Protein AF-A0A9P6XG05-F1 (afdb_monomer_lite)

Structure (mmCIF, N/CA/C/O backbone):
data_AF-A0A9P6XG05-F1
#
_entry.id   AF-A0A9P6XG05-F1
#
loop_
_atom_site.group_PDB
_atom_site.id
_atom_site.type_symbol
_atom_site.label_atom_id
_atom_site.label_alt_id
_atom_site.label_comp_id
_atom_site.label_asym_id
_atom_site.label_entity_id
_atom_site.label_seq_id
_atom_site.pdbx_PDB_ins_code
_atom_site.Cartn_x
_atom_site.Cartn_y
_atom_site.Cartn_z
_atom_site.occupancy
_atom_site.B_iso_or_equiv
_atom_site.auth_seq_id
_atom_site.auth_comp_id
_atom_site.auth_asym_id
_atom_site.auth_atom_id
_atom_site.pdbx_PDB_model_num
ATOM 1 N N . MET A 1 1 ? -10.154 -7.483 -11.196 1.00 52.16 1 MET A N 1
ATOM 2 C CA . MET A 1 1 ? -10.287 -6.148 -10.558 1.00 52.16 1 MET A CA 1
ATOM 3 C C . MET A 1 1 ? -8.968 -5.548 -10.041 1.00 52.16 1 MET A C 1
ATOM 5 O O . MET A 1 1 ? -8.776 -4.356 -10.238 1.00 52.16 1 MET A O 1
ATOM 9 N N . LYS A 1 2 ? -8.040 -6.319 -9.432 1.00 57.09 2 LYS A N 1
ATOM 10 C CA . LYS A 1 2 ? -6.751 -5.793 -8.907 1.00 57.09 2 LYS A CA 1
ATOM 11 C C . LYS A 1 2 ? -5.910 -5.021 -9.941 1.00 57.09 2 LYS A C 1
ATOM 13 O O . LYS A 1 2 ? -5.408 -3.948 -9.626 1.00 57.09 2 LYS A O 1
ATOM 18 N N . HIS A 1 3 ? -5.824 -5.524 -11.173 1.00 64.06 3 HIS A N 1
ATOM 19 C CA . HIS A 1 3 ? -5.009 -4.922 -12.235 1.00 64.06 3 HIS A CA 1
ATOM 20 C C . HIS A 1 3 ? -5.473 -3.511 -12.642 1.00 64.06 3 HIS A C 1
ATOM 22 O O . HIS A 1 3 ? -4.642 -2.629 -12.811 1.00 64.06 3 HIS A O 1
ATOM 28 N N . GLY A 1 4 ? -6.785 -3.246 -12.700 1.00 72.75 4 GLY A N 1
ATOM 29 C CA . GLY A 1 4 ? -7.298 -1.915 -13.064 1.00 72.75 4 GLY A CA 1
ATOM 30 C C . GLY A 1 4 ? -6.933 -0.826 -12.047 1.00 72.75 4 GLY A C 1
ATOM 31 O O . GLY A 1 4 ? -6.598 0.293 -12.423 1.00 72.75 4 GLY A O 1
ATOM 32 N N . ILE A 1 5 ? -6.922 -1.166 -10.753 1.00 76.75 5 ILE A N 1
ATOM 33 C CA . ILE A 1 5 ? -6.500 -0.244 -9.684 1.00 76.75 5 ILE A CA 1
ATOM 34 C C . ILE A 1 5 ? -4.981 -0.032 -9.717 1.00 76.75 5 ILE A C 1
ATOM 36 O O . ILE A 1 5 ? -4.509 1.073 -9.474 1.00 76.75 5 ILE A O 1
ATOM 40 N N . ALA A 1 6 ? -4.218 -1.077 -10.034 1.00 79.19 6 ALA A N 1
ATOM 41 C CA . ALA A 1 6 ? -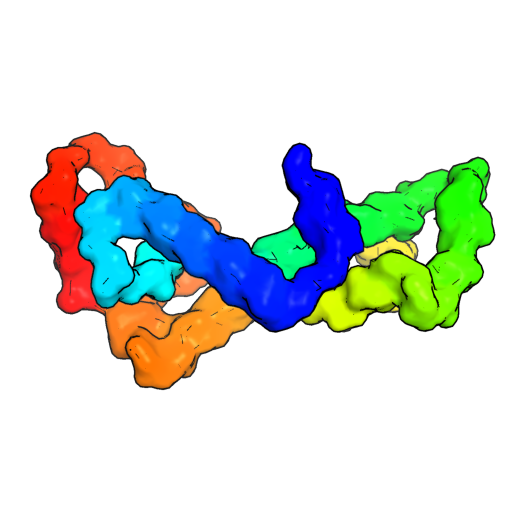2.762 -1.010 -10.095 1.00 79.19 6 ALA A CA 1
ATOM 42 C C . ALA A 1 6 ? -2.239 -0.185 -11.282 1.00 79.19 6 ALA A C 1
ATOM 44 O O . ALA A 1 6 ? -1.164 0.397 -11.197 1.00 79.19 6 ALA A O 1
ATOM 45 N N . ILE A 1 7 ? -2.991 -0.124 -12.380 1.00 81.31 7 ILE A N 1
ATOM 46 C CA . ILE A 1 7 ? -2.571 0.593 -13.587 1.00 81.31 7 ILE A CA 1
ATOM 47 C C . ILE A 1 7 ? -2.977 2.069 -13.500 1.00 81.31 7 ILE A C 1
ATOM 49 O O . ILE A 1 7 ? -2.237 2.941 -13.943 1.00 81.31 7 ILE A O 1
ATOM 53 N N . ASN A 1 8 ? -4.114 2.390 -12.881 1.00 83.38 8 ASN A N 1
ATOM 54 C CA . ASN A 1 8 ? -4.657 3.746 -12.885 1.00 83.38 8 ASN A CA 1
ATOM 55 C C . ASN A 1 8 ? -3.888 4.750 -12.013 1.00 83.38 8 ASN A C 1
ATOM 57 O O . ASN A 1 8 ? -3.445 4.465 -10.899 1.00 83.38 8 ASN A O 1
ATOM 61 N N . CYS A 1 9 ? -3.803 5.987 -12.512 1.00 80.19 9 CYS A N 1
ATOM 62 C CA . CYS A 1 9 ? -3.416 7.151 -11.723 1.00 80.19 9 CYS A CA 1
ATOM 63 C C . CYS A 1 9 ? -4.679 7.843 -11.209 1.00 80.19 9 CYS A C 1
ATOM 65 O O . CYS A 1 9 ? -5.367 8.520 -11.971 1.00 80.19 9 CYS A O 1
ATOM 67 N N . PHE A 1 10 ? -4.975 7.680 -9.924 1.00 83.69 10 PHE A N 1
ATOM 68 C CA . PHE A 1 10 ? -6.148 8.297 -9.314 1.00 83.69 10 PHE A CA 1
ATOM 69 C C . PHE A 1 10 ? -5.910 9.777 -9.024 1.00 83.69 10 PHE A C 1
ATOM 71 O O . PHE A 1 10 ? -4.875 10.156 -8.469 1.00 83.69 10 PHE A O 1
ATOM 78 N N . ASN A 1 11 ? -6.888 10.611 -9.367 1.00 86.38 11 ASN A N 1
ATOM 79 C CA . ASN A 1 11 ? -6.929 11.992 -8.900 1.00 86.38 11 ASN A CA 1
ATOM 80 C C . ASN A 1 11 ? -7.472 12.062 -7.456 1.00 86.38 11 ASN A C 1
ATOM 82 O O . ASN A 1 11 ? -7.918 11.067 -6.879 1.00 86.38 11 ASN A O 1
ATOM 86 N N . HIS A 1 12 ? -7.428 13.251 -6.854 1.00 86.56 12 HIS A N 1
ATOM 87 C CA . HIS A 1 12 ? -7.849 13.439 -5.464 1.00 86.56 12 HIS A CA 1
ATOM 88 C C . HIS A 1 12 ? -9.320 13.058 -5.222 1.00 86.56 12 HIS A C 1
ATOM 90 O O . HIS A 1 12 ? -9.636 12.446 -4.204 1.00 86.56 12 HIS A O 1
ATOM 96 N N . THR A 1 13 ? -10.223 13.383 -6.152 1.00 91.19 13 THR A N 1
ATOM 97 C CA . THR A 1 13 ? -11.656 13.093 -6.002 1.00 91.19 13 THR A CA 1
ATOM 98 C C . THR A 1 13 ? -11.933 11.594 -6.055 1.00 91.19 13 THR A C 1
ATOM 100 O O . THR A 1 13 ? -12.621 11.078 -5.181 1.00 91.19 13 THR A O 1
ATOM 103 N N . GLN A 1 14 ? -11.320 10.870 -6.993 1.00 90.25 14 GLN A N 1
ATOM 104 C CA . GLN A 1 14 ? -11.428 9.413 -7.086 1.00 90.25 14 GLN A CA 1
ATOM 105 C C . GLN A 1 14 ? -10.848 8.712 -5.854 1.00 90.25 14 GLN A C 1
ATOM 107 O O . GLN A 1 14 ? -11.438 7.750 -5.362 1.00 90.25 14 GLN A O 1
ATOM 112 N N . LEU A 1 15 ? -9.712 9.196 -5.334 1.00 89.44 15 LEU A N 1
ATOM 113 C CA . LEU A 1 15 ? -9.141 8.681 -4.086 1.00 89.44 15 LEU A CA 1
ATOM 114 C C . LEU A 1 15 ? -10.110 8.859 -2.919 1.00 89.44 15 LEU A C 1
ATOM 116 O O . LEU A 1 15 ? -10.323 7.910 -2.167 1.00 89.44 15 LEU A O 1
ATOM 120 N N . LYS A 1 16 ? -10.731 10.037 -2.808 1.00 90.62 16 LYS A N 1
ATOM 121 C CA . LYS A 1 16 ? -11.718 10.327 -1.768 1.00 90.62 16 LYS A CA 1
ATOM 122 C C . LYS A 1 16 ? -12.934 9.404 -1.871 1.00 90.62 16 LYS A C 1
ATOM 124 O O . LYS A 1 16 ? -13.323 8.809 -0.875 1.00 90.62 16 LYS A O 1
ATOM 129 N N . THR A 1 17 ? -13.484 9.207 -3.069 1.00 92.25 17 THR A N 1
ATOM 130 C CA . THR A 1 17 ? -14.611 8.282 -3.284 1.00 92.25 17 THR A CA 1
ATOM 131 C C . THR A 1 17 ? -14.253 6.846 -2.903 1.00 92.25 17 THR A C 1
ATOM 133 O O . THR A 1 17 ? -15.050 6.147 -2.278 1.00 92.25 17 THR A O 1
ATOM 136 N N . LEU A 1 18 ? -13.044 6.394 -3.243 1.00 89.88 18 LEU A N 1
ATOM 137 C CA . LEU A 1 18 ? -12.585 5.053 -2.894 1.00 89.88 18 LEU A CA 1
ATOM 138 C C . LEU A 1 18 ? -12.366 4.899 -1.379 1.00 89.88 18 LEU A C 1
ATOM 140 O O . LEU A 1 18 ? -12.670 3.849 -0.813 1.00 89.88 18 LEU A O 1
ATOM 144 N N . GLU A 1 19 ? -11.885 5.947 -0.713 1.00 90.19 19 GLU A N 1
ATOM 145 C CA . GLU A 1 19 ? -11.745 5.999 0.743 1.00 90.19 19 GLU A CA 1
ATOM 146 C C . GLU A 1 19 ? -13.099 5.994 1.457 1.00 90.19 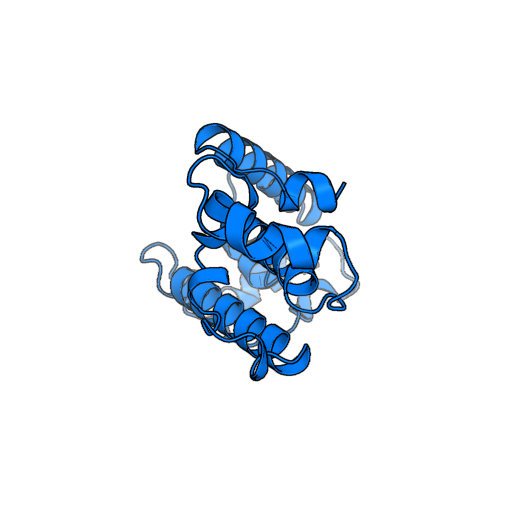19 GLU A C 1
ATOM 148 O O . GLU A 1 19 ? -13.291 5.226 2.398 1.00 90.19 19 GLU A O 1
ATOM 153 N N . GLU A 1 20 ? -14.081 6.743 0.962 1.00 90.62 20 GLU A N 1
ATOM 154 C CA . GLU A 1 20 ? -15.459 6.711 1.461 1.00 90.62 20 GLU A CA 1
ATOM 155 C C . GLU A 1 20 ? -16.107 5.332 1.282 1.00 90.62 20 GLU A C 1
ATOM 157 O O . GLU A 1 20 ? -16.763 4.830 2.198 1.00 90.62 20 GLU A O 1
ATOM 162 N N . ALA A 1 21 ? -15.899 4.685 0.131 1.00 90.25 21 ALA A N 1
ATOM 163 C CA . ALA A 1 21 ? -16.383 3.329 -0.114 1.00 90.25 21 ALA A CA 1
ATOM 164 C C . ALA A 1 21 ? -15.746 2.318 0.853 1.00 90.25 21 ALA A C 1
ATOM 166 O O . ALA A 1 21 ? -16.451 1.504 1.452 1.00 90.25 21 ALA A O 1
ATOM 167 N N . GLN A 1 22 ? -14.429 2.404 1.066 1.00 88.38 22 GLN A N 1
ATOM 168 C CA . GLN A 1 22 ? -13.729 1.579 2.049 1.00 88.38 22 GLN A CA 1
ATOM 169 C C . GLN A 1 22 ? -14.269 1.813 3.465 1.00 88.38 22 GLN A C 1
ATOM 171 O O . GLN A 1 22 ? -14.519 0.847 4.185 1.00 88.38 22 GLN A O 1
ATOM 176 N N . ASN A 1 23 ? -14.490 3.069 3.853 1.00 89.62 23 ASN A N 1
ATOM 177 C CA . ASN A 1 23 ? -15.010 3.416 5.173 1.00 89.62 23 ASN A CA 1
ATOM 178 C C . ASN A 1 23 ? -16.405 2.824 5.411 1.00 89.62 23 ASN A C 1
ATOM 180 O O . ASN A 1 23 ? -16.632 2.219 6.455 1.00 89.62 23 ASN A O 1
ATOM 184 N N . LYS A 1 24 ? -17.299 2.891 4.415 1.00 89.31 24 LYS A N 1
ATOM 185 C CA . LYS A 1 24 ? -18.627 2.253 4.477 1.00 89.31 24 LYS A CA 1
ATOM 186 C C . LYS A 1 24 ? -18.538 0.737 4.677 1.00 89.31 24 LYS A C 1
ATOM 188 O O . LYS A 1 24 ? -19.302 0.178 5.462 1.00 89.31 24 LYS A O 1
ATOM 193 N N . CYS A 1 25 ? -17.614 0.065 3.987 1.00 86.56 25 CYS A N 1
ATOM 194 C CA . CYS A 1 25 ? -17.396 -1.373 4.164 1.00 86.56 25 CYS A CA 1
ATOM 195 C C . CYS A 1 25 ? -16.879 -1.701 5.569 1.00 86.56 25 CYS A C 1
ATOM 197 O O . CYS A 1 25 ? -17.360 -2.642 6.190 1.00 86.56 25 CYS A O 1
ATOM 199 N N . ILE A 1 26 ? -15.936 -0.911 6.084 1.00 85.44 26 ILE A N 1
ATOM 200 C CA . ILE A 1 26 ? -15.383 -1.093 7.431 1.00 85.44 26 ILE A CA 1
ATOM 201 C C . ILE A 1 26 ? -16.472 -0.910 8.488 1.00 85.44 26 ILE A C 1
ATOM 203 O O . ILE A 1 26 ? -16.613 -1.765 9.354 1.00 85.44 26 ILE A O 1
ATOM 207 N N . HIS A 1 27 ? -17.298 0.135 8.385 1.00 85.88 27 HIS A N 1
ATOM 208 C CA . HIS A 1 27 ? -18.427 0.323 9.299 1.00 85.88 27 HIS A CA 1
ATO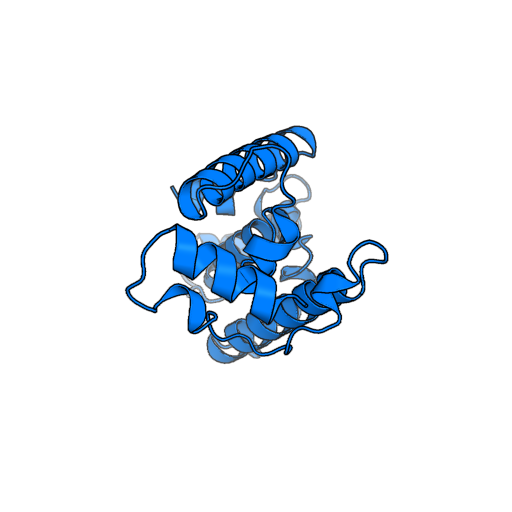M 209 C C . HIS A 1 27 ? -19.373 -0.876 9.306 1.00 85.88 27 HIS A C 1
ATOM 211 O O . HIS A 1 27 ? -19.759 -1.322 10.379 1.00 85.88 27 HIS A O 1
ATOM 217 N N . LYS A 1 28 ? -19.687 -1.448 8.136 1.00 84.94 28 LYS A N 1
ATOM 218 C CA . LYS A 1 28 ? -20.507 -2.667 8.047 1.00 84.94 28 LYS A CA 1
ATOM 219 C C . LYS A 1 28 ? -19.856 -3.875 8.720 1.00 84.94 28 LYS A C 1
ATOM 221 O O . LYS A 1 28 ? -20.548 -4.587 9.434 1.00 84.94 28 LYS A O 1
ATOM 226 N N . ILE A 1 29 ? -18.556 -4.096 8.510 1.00 81.62 29 ILE A N 1
ATOM 227 C CA . ILE A 1 29 ? -17.824 -5.225 9.113 1.00 81.62 29 ILE A CA 1
ATOM 228 C C . ILE A 1 29 ? -17.835 -5.128 10.642 1.00 81.62 29 ILE A C 1
ATOM 230 O O . ILE A 1 29 ? -18.032 -6.128 11.320 1.00 81.62 29 ILE A O 1
ATOM 234 N N . TYR A 1 30 ? -17.653 -3.921 11.175 1.00 77.38 30 TYR A N 1
ATOM 235 C CA . TYR A 1 30 ? -17.584 -3.672 12.615 1.00 77.38 30 TYR A CA 1
ATOM 236 C C . TYR A 1 30 ? -18.940 -3.333 13.258 1.00 77.38 30 TYR A C 1
ATOM 238 O O . TYR A 1 30 ? -18.964 -2.973 14.432 1.00 77.38 30 TYR A O 1
ATOM 246 N N . GLY A 1 31 ? -20.052 -3.378 12.512 1.00 79.44 31 GLY A N 1
ATOM 247 C CA . GLY A 1 31 ? -21.380 -2.992 13.019 1.00 79.44 31 GLY A CA 1
ATOM 248 C C . GLY A 1 31 ? -21.463 -1.543 13.523 1.00 79.44 31 GLY A C 1
ATOM 249 O O . GLY A 1 31 ? -22.305 -1.203 14.352 1.00 79.44 31 GLY A O 1
ATOM 250 N N . ALA A 1 32 ? -20.566 -0.676 13.060 1.00 79.38 32 ALA A N 1
ATOM 251 C CA . ALA A 1 32 ? -20.365 0.642 13.634 1.00 79.38 32 ALA A CA 1
ATOM 252 C C . ALA A 1 32 ? -21.202 1.724 12.937 1.00 79.38 32 ALA A C 1
ATOM 254 O O . ALA A 1 32 ? -21.482 1.666 11.740 1.00 79.38 32 ALA A O 1
ATOM 255 N N . SER A 1 33 ? -21.566 2.765 13.689 1.00 81.88 33 SER A N 1
ATOM 256 C CA . SER A 1 33 ? -22.274 3.926 13.140 1.00 81.88 33 SER A CA 1
ATOM 257 C C . SER A 1 33 ? -21.407 4.679 12.127 1.00 81.88 33 SER A C 1
ATOM 259 O O . SER A 1 33 ? -20.200 4.822 12.325 1.00 81.88 33 SER A O 1
ATOM 261 N N . GLY A 1 34 ? -22.028 5.267 11.098 1.00 76.38 34 GLY A N 1
ATOM 262 C CA . GLY A 1 34 ? -21.342 6.067 10.074 1.00 76.38 34 GLY A CA 1
ATOM 263 C C . GLY A 1 34 ? -20.562 7.279 10.609 1.00 76.38 34 GLY A C 1
ATOM 264 O O . GLY A 1 34 ? -19.720 7.826 9.904 1.00 76.38 34 GLY A O 1
ATOM 265 N N . LYS A 1 35 ? -20.814 7.687 11.862 1.00 76.75 35 LYS A N 1
ATOM 266 C CA . LYS A 1 35 ? -20.096 8.769 12.562 1.00 76.75 35 LYS A CA 1
ATOM 267 C C . LYS A 1 35 ? -18.815 8.300 13.266 1.00 76.75 35 LYS A C 1
ATOM 269 O O . LYS A 1 35 ? -18.042 9.128 13.737 1.00 76.75 35 LYS A O 1
ATOM 274 N N . THR A 1 36 ? -18.599 6.989 13.385 1.00 76.88 36 THR A N 1
ATOM 275 C CA . THR A 1 36 ? -17.423 6.433 14.069 1.00 76.88 36 THR A CA 1
ATOM 276 C C . THR A 1 36 ? -16.169 6.568 13.209 1.00 76.88 36 THR A C 1
ATOM 278 O O . THR A 1 36 ? -16.204 6.396 11.990 1.00 76.88 36 THR A O 1
ATOM 281 N N . SER A 1 37 ? -15.037 6.871 13.843 1.00 80.94 37 SER A N 1
ATOM 282 C CA . SER A 1 37 ? -13.756 6.972 13.142 1.00 80.94 37 SER A CA 1
ATOM 283 C C . SER A 1 37 ? -13.307 5.601 12.635 1.00 80.94 37 SER A C 1
ATOM 285 O O . SER A 1 37 ? -13.088 4.680 13.421 1.00 80.94 37 SER A O 1
ATOM 287 N N . THR A 1 38 ? -13.092 5.476 11.325 1.00 83.19 38 THR A N 1
ATOM 288 C CA . THR A 1 38 ? -12.533 4.256 10.722 1.00 83.19 38 THR A CA 1
ATOM 289 C C . THR A 1 38 ? -11.027 4.135 10.924 1.00 83.19 38 THR A C 1
ATOM 291 O O . THR A 1 38 ? -10.490 3.049 10.732 1.00 83.19 38 THR A O 1
ATOM 294 N N . LYS A 1 39 ? -10.331 5.200 11.356 1.00 80.62 39 LYS A N 1
ATOM 295 C CA . LYS A 1 39 ? -8.877 5.169 11.606 1.00 80.62 39 LYS A CA 1
ATOM 296 C C . LYS A 1 39 ? -8.501 4.096 12.632 1.00 80.62 39 LYS A C 1
ATOM 298 O O . LYS A 1 39 ? -7.548 3.356 12.420 1.00 80.62 39 LYS A O 1
ATOM 303 N N . VAL A 1 40 ? -9.285 3.977 13.704 1.00 76.50 40 VAL A N 1
ATOM 304 C CA . VAL A 1 40 ? -9.071 2.973 14.758 1.00 76.50 40 VAL A CA 1
ATOM 305 C C . VAL A 1 40 ? -9.311 1.556 14.240 1.00 76.50 40 VAL A C 1
ATOM 307 O O . VAL A 1 40 ? -8.494 0.671 14.458 1.00 76.50 40 VAL A O 1
ATOM 310 N N . MET A 1 41 ? -10.383 1.350 13.475 1.00 81.69 41 MET A N 1
ATOM 311 C CA . MET A 1 41 ? -10.708 0.050 12.873 1.00 81.69 41 MET A CA 1
ATOM 312 C C . MET A 1 41 ? -9.661 -0.382 11.842 1.00 81.69 41 MET A C 1
ATOM 314 O O . MET A 1 41 ? -9.256 -1.541 11.806 1.00 81.69 41 MET A O 1
ATOM 318 N N . LEU A 1 42 ? -9.177 0.560 11.028 1.00 80.69 42 LEU A N 1
ATOM 319 C CA . LEU A 1 42 ? -8.061 0.332 10.113 1.00 80.69 42 LEU A CA 1
ATOM 320 C C . LEU A 1 42 ? -6.804 -0.080 10.865 1.00 80.69 42 LEU A C 1
ATOM 322 O O . LEU A 1 42 ? -6.108 -0.987 10.418 1.00 80.69 42 LEU A O 1
ATOM 326 N N . HIS A 1 43 ? -6.534 0.560 11.999 1.00 77.69 43 HIS A N 1
ATOM 327 C CA . HIS A 1 43 ? -5.380 0.246 12.822 1.00 77.69 43 HIS A CA 1
ATOM 328 C C . HIS A 1 43 ? -5.480 -1.145 13.463 1.00 77.69 43 HIS A C 1
ATOM 330 O O . HIS A 1 43 ? -4.548 -1.934 13.333 1.00 77.69 43 HIS A O 1
ATOM 336 N N . LEU A 1 44 ? -6.632 -1.493 14.043 1.00 76.06 44 LEU A N 1
ATOM 337 C CA . LEU A 1 44 ? -6.931 -2.829 14.579 1.00 76.06 44 LEU A CA 1
ATOM 338 C C . LEU A 1 44 ? -6.755 -3.929 13.527 1.00 76.06 44 LEU A C 1
ATOM 340 O O . LEU A 1 44 ? -6.118 -4.954 13.765 1.00 76.06 44 LEU A O 1
ATOM 344 N N . ALA A 1 45 ? -7.277 -3.684 12.326 1.00 76.25 45 ALA A N 1
ATOM 345 C CA . ALA A 1 45 ? -7.147 -4.600 11.202 1.00 76.25 45 ALA A CA 1
ATOM 346 C C . ALA A 1 45 ? -5.771 -4.525 10.506 1.00 76.25 45 ALA A C 1
ATOM 348 O O . ALA A 1 45 ? -5.508 -5.276 9.566 1.00 76.25 45 ALA A O 1
ATOM 349 N N . LYS A 1 46 ? -4.899 -3.599 10.933 1.00 76.31 46 LYS A N 1
ATOM 350 C CA . LYS A 1 46 ? -3.572 -3.297 10.359 1.00 76.31 46 LYS A CA 1
ATOM 351 C C . LYS A 1 46 ? -3.627 -3.081 8.851 1.00 76.31 46 LYS A C 1
ATOM 353 O O . LYS A 1 46 ? -2.746 -3.473 8.086 1.00 76.31 46 LYS A O 1
ATOM 358 N N . LEU A 1 47 ? -4.707 -2.434 8.430 1.00 78.81 47 LEU A N 1
ATOM 359 C CA . LEU A 1 47 ? -5.021 -2.155 7.049 1.00 78.81 47 LEU A CA 1
ATOM 360 C C . LEU A 1 47 ? -4.375 -0.831 6.625 1.00 78.81 47 LEU A C 1
ATOM 362 O O . LEU A 1 47 ? -4.668 0.212 7.211 1.00 78.81 47 LEU A O 1
ATOM 366 N N . PRO A 1 48 ? -3.560 -0.819 5.555 1.00 80.00 48 PRO A N 1
ATOM 367 C CA . PRO A 1 48 ? -3.086 0.434 4.986 1.00 80.00 48 PRO A CA 1
ATOM 368 C C . PRO A 1 48 ? -4.259 1.265 4.448 1.00 80.00 48 PRO A C 1
ATOM 370 O O . PRO A 1 48 ? -5.283 0.721 4.015 1.00 80.00 48 PRO A O 1
ATOM 373 N N . THR A 1 49 ? -4.082 2.589 4.425 1.00 84.75 49 THR A N 1
ATOM 374 C CA . THR A 1 49 ? -5.019 3.526 3.782 1.00 84.75 49 THR A CA 1
ATOM 375 C C . THR A 1 49 ? -5.188 3.196 2.302 1.00 84.75 49 THR A C 1
ATOM 377 O O . THR A 1 49 ? -4.320 2.562 1.698 1.00 84.75 49 THR A O 1
ATOM 380 N N . VAL A 1 50 ? -6.268 3.679 1.680 1.00 88.00 50 VAL A N 1
ATOM 381 C CA . VAL A 1 50 ? -6.487 3.533 0.228 1.00 88.00 50 VAL A CA 1
ATOM 382 C C . VAL A 1 50 ? -5.262 3.987 -0.566 1.00 88.00 50 VAL A C 1
ATOM 384 O O . VAL A 1 50 ? -4.787 3.269 -1.442 1.00 88.00 50 VAL A O 1
ATOM 387 N N . LYS A 1 51 ? -4.678 5.131 -0.193 1.00 86.62 51 LYS A N 1
ATOM 388 C CA . LYS A 1 51 ? -3.452 5.652 -0.808 1.00 86.62 51 LYS A CA 1
ATOM 389 C C . LYS A 1 51 ? -2.261 4.698 -0.655 1.00 86.62 51 LYS A C 1
ATOM 391 O O . LYS A 1 51 ? -1.527 4.483 -1.617 1.00 86.62 51 LYS A O 1
ATOM 396 N N . GLY A 1 52 ? -2.079 4.110 0.530 1.00 86.69 52 GLY A N 1
ATOM 397 C CA . GLY A 1 52 ? -1.035 3.113 0.777 1.00 86.69 52 GLY A CA 1
ATOM 398 C C . GLY A 1 52 ? -1.238 1.838 -0.047 1.00 86.69 52 GLY A C 1
ATOM 399 O O . GLY A 1 52 ? -0.295 1.356 -0.666 1.00 86.69 52 GLY A O 1
ATOM 400 N N . ARG A 1 53 ? -2.478 1.338 -0.124 1.00 87.50 53 ARG A N 1
ATOM 401 C CA . ARG A 1 53 ? -2.850 0.165 -0.935 1.00 87.50 53 ARG A CA 1
ATOM 402 C C . ARG A 1 53 ? -2.588 0.388 -2.416 1.00 87.50 53 ARG A C 1
ATOM 404 O O . ARG A 1 53 ? -2.037 -0.488 -3.068 1.00 87.50 53 ARG A O 1
ATOM 411 N N . ILE A 1 54 ? -2.957 1.555 -2.936 1.00 89.00 54 ILE A N 1
ATOM 412 C CA . ILE A 1 54 ? -2.712 1.916 -4.334 1.00 89.00 54 ILE A CA 1
ATOM 413 C C . ILE A 1 54 ? -1.211 1.942 -4.617 1.00 89.00 54 ILE A C 1
ATOM 415 O O . ILE A 1 54 ? -0.783 1.319 -5.579 1.00 89.00 54 ILE A O 1
ATOM 419 N N . ALA A 1 55 ? -0.405 2.568 -3.753 1.00 89.31 55 ALA A N 1
ATOM 420 C CA . ALA A 1 55 ? 1.048 2.587 -3.926 1.00 89.31 55 ALA A CA 1
ATOM 421 C C . ALA A 1 55 ? 1.656 1.172 -3.937 1.00 89.31 55 ALA A C 1
ATOM 423 O O . ALA A 1 55 ? 2.548 0.897 -4.736 1.00 89.31 55 ALA A O 1
ATOM 424 N N . ILE A 1 56 ? 1.150 0.272 -3.088 1.00 88.75 56 ILE A N 1
ATOM 425 C CA . ILE A 1 56 ? 1.553 -1.141 -3.062 1.00 88.75 56 ILE A CA 1
ATOM 426 C C . ILE A 1 56 ? 1.173 -1.845 -4.361 1.00 88.75 56 ILE A C 1
ATOM 428 O O . ILE A 1 56 ? 2.031 -2.448 -4.993 1.00 88.75 56 ILE A O 1
ATOM 432 N N . LEU A 1 57 ? -0.084 -1.731 -4.791 1.00 89.19 57 LEU A N 1
ATOM 433 C CA . LEU A 1 57 ? -0.567 -2.362 -6.020 1.00 89.19 57 LEU A CA 1
ATOM 434 C C . LEU A 1 57 ? 0.187 -1.859 -7.255 1.00 89.19 57 LEU A C 1
ATOM 436 O O . LEU A 1 57 ? 0.570 -2.655 -8.104 1.00 89.19 57 LEU A O 1
ATOM 440 N N . GLN A 1 58 ? 0.437 -0.553 -7.336 1.00 89.12 58 GLN A N 1
ATOM 441 C CA . GLN A 1 58 ? 1.204 0.059 -8.418 1.00 89.12 58 GLN A CA 1
ATOM 442 C C . GLN A 1 58 ? 2.650 -0.451 -8.421 1.00 89.12 58 GLN A C 1
ATOM 444 O O . GLN A 1 58 ? 3.155 -0.840 -9.468 1.00 89.12 58 GLN A O 1
ATOM 449 N N . ALA A 1 59 ? 3.305 -0.535 -7.259 1.00 88.62 59 ALA A N 1
ATOM 450 C CA . ALA A 1 59 ? 4.655 -1.090 -7.170 1.00 88.62 59 ALA A CA 1
ATOM 451 C C . ALA A 1 59 ? 4.702 -2.586 -7.518 1.00 88.62 59 ALA A C 1
ATOM 453 O O . ALA A 1 59 ? 5.605 -3.015 -8.226 1.00 88.62 59 ALA A O 1
ATOM 454 N N . GLN A 1 60 ? 3.716 -3.371 -7.074 1.00 87.38 60 GLN A N 1
ATOM 455 C CA . GLN A 1 60 ? 3.579 -4.789 -7.427 1.00 87.38 60 GLN A CA 1
ATOM 456 C C . GLN A 1 60 ? 3.324 -4.991 -8.924 1.00 87.38 60 GLN A C 1
ATOM 458 O O . GLN A 1 60 ? 3.732 -6.006 -9.472 1.00 87.38 60 GLN A O 1
ATOM 463 N N . PHE A 1 61 ? 2.663 -4.042 -9.589 1.00 86.69 61 PHE A N 1
ATOM 464 C CA . PHE A 1 61 ? 2.473 -4.067 -11.038 1.00 86.69 61 PHE A CA 1
ATOM 465 C C . PHE A 1 61 ? 3.751 -3.699 -11.801 1.00 86.69 61 PHE A C 1
ATOM 467 O O . PHE A 1 61 ? 4.068 -4.323 -12.810 1.00 86.69 61 PHE A O 1
ATOM 474 N N . LEU A 1 62 ? 4.502 -2.709 -11.316 1.00 86.94 62 LEU A N 1
ATOM 475 C CA . LEU A 1 62 ? 5.744 -2.271 -11.952 1.00 86.94 62 LEU A CA 1
ATOM 476 C C . LEU A 1 62 ? 6.900 -3.253 -11.730 1.00 86.94 62 LEU A C 1
ATOM 478 O O . LEU A 1 62 ? 7.735 -3.408 -12.616 1.00 86.94 62 LEU A O 1
ATOM 482 N N . PHE A 1 63 ? 6.966 -3.923 -10.580 1.00 85.75 63 PHE A N 1
ATOM 483 C CA . PHE A 1 63 ? 8.093 -4.788 -10.221 1.00 85.75 63 PHE A CA 1
ATOM 484 C C . PHE A 1 63 ? 8.366 -5.903 -11.252 1.00 85.75 63 PHE A C 1
ATOM 486 O O . PHE A 1 63 ? 9.499 -5.979 -11.725 1.00 85.75 63 PHE A O 1
ATOM 493 N N . PRO A 1 64 ? 7.365 -6.682 -11.713 1.00 82.44 64 PRO A N 1
ATOM 494 C CA . PRO A 1 64 ? 7.571 -7.687 -12.752 1.00 82.44 64 PRO A CA 1
ATOM 495 C C . PRO A 1 64 ? 8.099 -7.116 -14.064 1.00 82.44 64 PRO A C 1
ATOM 497 O O . PRO A 1 64 ? 8.827 -7.810 -14.756 1.00 82.44 64 PRO A O 1
ATOM 500 N N . SER A 1 65 ? 7.768 -5.862 -14.405 1.00 79.00 65 SER A N 1
ATOM 501 C CA . SER A 1 65 ? 8.229 -5.234 -15.652 1.00 79.00 65 SER A CA 1
ATOM 502 C C . SER A 1 65 ? 9.745 -5.023 -15.703 1.00 79.00 65 SER A C 1
ATOM 504 O O . SER A 1 65 ? 10.299 -4.847 -16.781 1.00 79.00 65 SER A O 1
ATOM 506 N N . LEU A 1 66 ? 10.414 -5.066 -14.549 1.00 77.31 66 LEU A N 1
ATOM 507 C CA . LEU A 1 66 ? 11.864 -4.957 -14.440 1.00 77.31 66 LEU A CA 1
ATOM 508 C C . LEU A 1 66 ? 12.565 -6.315 -14.567 1.00 77.31 66 LEU A C 1
ATOM 510 O O . LEU A 1 66 ? 13.697 -6.373 -15.022 1.00 77.31 66 LEU A O 1
ATOM 514 N N . SER A 1 67 ? 11.905 -7.406 -14.183 1.00 77.12 67 SER A N 1
ATOM 515 C CA . SER A 1 67 ? 12.483 -8.755 -14.155 1.00 77.12 67 SER A CA 1
ATOM 516 C C . SER A 1 67 ? 12.093 -9.591 -15.379 1.00 77.12 67 SER A C 1
ATOM 518 O O . SER A 1 67 ? 11.951 -10.810 -15.273 1.00 77.12 67 SER A O 1
ATOM 520 N N . LEU A 1 68 ? 11.813 -8.942 -16.509 1.00 81.12 68 LEU A N 1
ATOM 521 C CA . LEU A 1 68 ? 11.435 -9.628 -17.741 1.00 81.12 68 LEU A CA 1
ATOM 522 C C . LEU A 1 68 ? 12.679 -10.134 -18.484 1.00 81.12 68 LEU A C 1
ATOM 524 O O . LEU A 1 68 ? 13.709 -9.461 -18.445 1.00 81.12 68 LEU A O 1
ATOM 528 N N . PRO A 1 69 ? 12.581 -11.271 -19.195 1.00 82.69 69 PRO A N 1
ATOM 529 C CA . PRO A 1 69 ? 13.626 -11.709 -20.115 1.00 82.69 69 PRO A CA 1
ATOM 530 C C . PRO A 1 69 ? 13.920 -10.651 -21.184 1.00 82.69 69 PRO A C 1
ATOM 532 O O . PRO A 1 69 ? 13.002 -9.950 -21.633 1.00 82.69 69 PRO A O 1
ATOM 535 N N . GLU A 1 70 ? 15.180 -10.588 -21.617 1.00 82.44 70 GLU A N 1
ATOM 536 C CA . GLU A 1 70 ? 15.673 -9.599 -22.589 1.00 82.44 70 GLU A CA 1
ATOM 537 C C . GLU A 1 70 ? 14.925 -9.668 -23.930 1.00 82.44 70 GLU A C 1
ATOM 539 O O . GLU A 1 70 ? 14.668 -8.646 -24.564 1.00 82.44 70 GLU A O 1
ATOM 544 N N . ASP A 1 71 ? 14.460 -10.864 -24.294 1.00 87.06 71 ASP A N 1
ATOM 545 C CA . ASP A 1 71 ? 13.755 -11.144 -25.549 1.00 87.06 71 ASP A CA 1
ATOM 546 C C . ASP A 1 71 ? 12.299 -10.649 -25.564 1.00 87.06 71 ASP A C 1
ATOM 548 O O . ASP A 1 71 ? 11.597 -10.748 -26.574 1.00 87.06 71 ASP A O 1
ATOM 552 N N . THR A 1 72 ? 11.788 -10.140 -24.440 1.00 87.56 72 THR A N 1
ATOM 553 C CA . THR A 1 72 ? 10.406 -9.658 -24.390 1.00 87.56 72 THR A CA 1
ATOM 554 C C . THR A 1 72 ? 10.279 -8.271 -25.012 1.00 87.56 72 THR A C 1
ATOM 556 O O . THR A 1 72 ? 11.044 -7.354 -24.716 1.00 87.56 72 THR A O 1
ATOM 559 N N . LEU A 1 73 ? 9.223 -8.065 -25.806 1.00 88.31 73 LEU A N 1
ATOM 560 C CA . LEU A 1 73 ? 8.909 -6.758 -26.400 1.00 88.31 73 LEU A CA 1
ATOM 561 C C . LEU A 1 73 ? 8.888 -5.632 -25.352 1.00 88.31 73 LEU A C 1
ATOM 563 O O . LEU A 1 73 ? 9.355 -4.525 -25.602 1.00 88.31 73 LEU A O 1
ATOM 567 N N . LEU A 1 74 ? 8.349 -5.916 -24.165 1.00 83.25 74 LEU A N 1
ATOM 568 C CA . LEU A 1 74 ? 8.274 -4.941 -23.083 1.00 83.25 74 LEU A CA 1
ATOM 569 C C . LEU A 1 74 ? 9.661 -4.586 -22.523 1.00 83.25 74 LEU A C 1
ATOM 571 O O . LEU A 1 74 ? 9.869 -3.420 -22.200 1.00 83.25 74 LEU A O 1
ATOM 575 N N . TYR A 1 75 ? 10.603 -5.533 -22.452 1.00 85.50 75 TYR A N 1
ATOM 576 C CA . TYR A 1 75 ? 11.992 -5.253 -22.076 1.00 85.50 75 TYR A CA 1
ATOM 577 C C . TYR A 1 75 ? 12.661 -4.325 -23.099 1.00 85.50 75 TYR A C 1
ATOM 579 O O . TYR A 1 75 ? 13.202 -3.286 -22.723 1.00 85.50 75 TYR A O 1
ATOM 587 N N . LEU A 1 76 ? 12.517 -4.623 -24.395 1.00 86.81 76 LEU A N 1
ATOM 588 C CA . LEU A 1 76 ? 13.064 -3.797 -25.481 1.00 86.81 76 LEU A CA 1
ATOM 589 C C . LEU A 1 76 ? 12.485 -2.373 -25.494 1.00 86.81 76 LEU A C 1
ATOM 591 O O . LEU A 1 76 ? 13.189 -1.403 -25.766 1.00 86.81 76 LEU A O 1
ATOM 595 N N . LEU A 1 77 ? 11.199 -2.227 -25.165 1.00 87.12 77 LEU A N 1
ATOM 596 C CA . LEU A 1 77 ? 10.525 -0.928 -25.089 1.00 87.12 77 LEU A CA 1
ATOM 597 C C . LEU A 1 77 ? 10.751 -0.197 -23.759 1.00 87.12 77 LEU A C 1
ATOM 599 O O . LEU A 1 77 ? 10.412 0.986 -23.650 1.00 87.12 77 LEU A O 1
ATOM 603 N N . MET A 1 78 ? 11.312 -0.867 -22.749 1.00 85.62 78 MET A N 1
ATOM 604 C CA . MET A 1 78 ? 11.452 -0.330 -21.400 1.00 85.62 78 MET A CA 1
ATOM 605 C C . MET A 1 78 ? 12.228 0.996 -21.367 1.00 85.62 78 MET A C 1
ATOM 607 O O . MET A 1 78 ? 11.707 1.940 -20.771 1.00 85.62 78 MET A O 1
ATOM 611 N N . PRO A 1 79 ? 13.377 1.162 -22.057 1.00 84.19 79 PRO A N 1
ATOM 612 C CA . PRO A 1 79 ? 14.083 2.443 -22.085 1.00 84.19 79 PRO A CA 1
ATOM 613 C C . PRO A 1 79 ? 13.180 3.586 -22.570 1.00 84.19 79 PRO A C 1
ATOM 615 O O . PRO A 1 79 ? 13.087 4.632 -21.934 1.00 84.19 79 PRO A O 1
ATOM 618 N N . HIS A 1 80 ? 12.406 3.378 -23.634 1.00 84.44 80 HIS A N 1
ATOM 619 C CA . HIS A 1 80 ? 11.505 4.406 -24.159 1.00 84.44 80 HIS A CA 1
ATOM 620 C C . HIS A 1 80 ? 10.333 4.699 -23.211 1.00 84.44 80 HIS A C 1
ATOM 622 O O . HIS A 1 80 ? 9.983 5.858 -22.969 1.00 84.44 80 HIS A O 1
ATOM 628 N N . ILE A 1 81 ? 9.749 3.655 -22.625 1.00 86.00 81 ILE A N 1
ATOM 629 C CA . ILE A 1 81 ? 8.622 3.742 -21.693 1.00 86.00 81 ILE A CA 1
ATOM 630 C C . ILE A 1 81 ? 9.011 4.471 -20.397 1.00 86.00 81 ILE A C 1
ATOM 632 O O . ILE A 1 81 ? 8.228 5.274 -19.877 1.00 86.00 81 ILE A O 1
ATOM 636 N N . GLN A 1 82 ? 10.215 4.216 -19.883 1.00 83.12 82 GLN A N 1
ATOM 637 C CA . GLN A 1 82 ? 10.698 4.774 -18.621 1.00 83.12 82 GLN A CA 1
ATOM 638 C C . GLN A 1 82 ? 11.027 6.265 -18.705 1.00 83.12 82 GLN A C 1
ATOM 640 O O . GLN A 1 82 ? 10.914 6.955 -17.693 1.00 83.12 82 GLN A O 1
ATOM 645 N N . TYR A 1 83 ? 11.400 6.786 -19.877 1.00 81.44 83 TYR A N 1
ATOM 646 C CA . TYR A 1 83 ? 11.723 8.210 -20.045 1.00 81.44 83 TYR A CA 1
ATOM 647 C C . TYR A 1 83 ? 10.567 9.044 -20.616 1.00 81.44 83 TYR A C 1
ATOM 649 O O . TYR A 1 83 ? 10.578 10.275 -20.520 1.00 81.44 83 TYR A O 1
ATOM 657 N N . THR A 1 84 ? 9.522 8.402 -21.140 1.00 86.06 84 THR A N 1
ATOM 658 C CA . THR A 1 84 ? 8.360 9.100 -21.699 1.00 86.06 84 THR A CA 1
ATOM 659 C C . THR A 1 84 ? 7.452 9.639 -20.593 1.00 86.06 84 THR A C 1
ATOM 661 O O . THR A 1 84 ? 6.683 8.903 -19.976 1.00 86.06 84 THR A O 1
ATOM 664 N N . ARG A 1 85 ? 7.473 10.963 -20.378 1.00 77.81 85 ARG A N 1
ATOM 665 C CA . ARG A 1 85 ? 6.688 11.643 -19.323 1.00 77.81 85 ARG A CA 1
ATOM 666 C C . ARG A 1 85 ? 5.174 11.400 -19.402 1.00 77.81 85 ARG A C 1
ATOM 668 O O . ARG A 1 85 ? 4.504 11.424 -18.372 1.00 77.81 85 ARG A O 1
ATOM 675 N N . GLY A 1 86 ? 4.642 11.178 -20.604 1.00 79.88 86 GLY A N 1
ATOM 676 C CA . GLY A 1 86 ? 3.221 10.895 -20.832 1.00 79.88 86 GLY A CA 1
ATOM 677 C C . GLY A 1 86 ? 2.814 9.445 -20.558 1.00 79.88 86 GLY A C 1
ATOM 678 O O . GLY A 1 86 ? 1.625 9.163 -20.424 1.00 79.88 86 GLY A O 1
ATOM 679 N N . HIS A 1 87 ? 3.774 8.525 -20.447 1.00 85.69 87 HIS A N 1
ATOM 680 C CA . HIS A 1 87 ? 3.472 7.107 -20.323 1.00 85.69 87 HIS A CA 1
ATOM 681 C C . HIS A 1 87 ? 3.018 6.745 -18.904 1.00 85.69 87 HIS A C 1
ATOM 683 O O . HIS A 1 87 ? 3.525 7.254 -17.900 1.00 85.69 87 HIS A O 1
ATOM 689 N N . GLN A 1 88 ? 2.065 5.817 -18.805 1.00 84.62 88 GLN A N 1
ATOM 690 C CA . GLN A 1 88 ? 1.468 5.415 -17.532 1.00 84.62 88 GLN A CA 1
ATOM 691 C C . GLN A 1 88 ? 2.508 4.836 -16.570 1.00 84.62 88 GLN A C 1
ATOM 693 O O . GLN A 1 88 ? 2.537 5.217 -15.404 1.00 84.62 88 GLN A O 1
ATOM 698 N N . TRP A 1 89 ? 3.439 4.023 -17.075 1.00 85.88 89 TRP A N 1
ATOM 699 C CA . TRP A 1 89 ? 4.576 3.508 -16.304 1.00 85.88 89 TRP A CA 1
ATOM 700 C C . TRP A 1 89 ? 5.378 4.631 -15.624 1.00 85.88 89 TRP A C 1
ATOM 702 O O . TRP A 1 89 ? 5.628 4.568 -14.422 1.00 85.88 89 TRP A O 1
ATOM 712 N N . TYR A 1 90 ? 5.710 5.706 -16.355 1.00 85.50 90 TYR A N 1
ATOM 713 C CA . TYR A 1 90 ? 6.436 6.854 -15.801 1.00 85.50 90 TYR A CA 1
ATOM 714 C C . TYR A 1 90 ? 5.657 7.533 -14.677 1.00 85.50 90 TYR A C 1
ATOM 716 O O . TYR A 1 90 ? 6.227 7.926 -13.663 1.00 85.50 90 TYR A O 1
ATOM 724 N N . ARG A 1 91 ? 4.337 7.660 -14.827 1.00 86.38 91 ARG A N 1
ATOM 725 C CA . ARG A 1 91 ? 3.480 8.254 -13.793 1.00 86.38 91 ARG A CA 1
ATOM 726 C C . ARG A 1 91 ? 3.417 7.372 -12.546 1.00 86.38 91 ARG A C 1
ATOM 728 O O . ARG A 1 91 ? 3.512 7.884 -11.431 1.00 86.38 91 ARG A O 1
ATOM 735 N N . LEU A 1 92 ? 3.305 6.057 -12.726 1.00 86.88 92 LEU A N 1
ATOM 736 C CA . LEU A 1 92 ? 3.277 5.079 -11.637 1.00 86.88 92 LEU A CA 1
ATOM 737 C C . LEU A 1 92 ? 4.621 4.990 -10.897 1.00 86.88 92 LEU A C 1
ATOM 739 O O . LEU A 1 92 ? 4.640 4.812 -9.677 1.00 86.88 92 LEU A O 1
ATOM 743 N N . SER A 1 93 ? 5.747 5.195 -11.586 1.00 84.69 93 SER A N 1
ATOM 744 C CA . SER A 1 93 ? 7.076 5.181 -10.960 1.00 84.69 93 SER A CA 1
ATOM 745 C C . SER A 1 93 ? 7.325 6.369 -10.016 1.00 84.69 93 SER A C 1
ATOM 747 O O . SER A 1 93 ? 8.254 6.357 -9.210 1.00 84.69 93 SER A O 1
ATOM 749 N N . LYS A 1 94 ? 6.472 7.404 -10.038 1.00 85.94 94 LYS A N 1
ATOM 750 C CA . LYS A 1 94 ? 6.549 8.539 -9.095 1.00 85.94 94 LYS A CA 1
ATOM 751 C C . LYS A 1 94 ? 5.883 8.276 -7.746 1.00 85.94 94 LYS A C 1
ATOM 753 O O . LYS A 1 94 ? 5.897 9.146 -6.873 1.00 85.94 94 LYS A O 1
ATOM 758 N N . THR A 1 95 ? 5.299 7.100 -7.557 1.00 86.50 95 THR A N 1
ATOM 759 C CA . THR A 1 95 ? 4.583 6.740 -6.331 1.00 86.50 95 THR A CA 1
ATOM 760 C C . THR A 1 95 ? 5.527 6.581 -5.140 1.00 86.50 95 THR A C 1
ATOM 762 O O . THR A 1 95 ? 6.713 6.288 -5.281 1.00 86.50 95 THR A O 1
ATOM 765 N N . ALA A 1 96 ? 4.996 6.800 -3.932 1.00 82.88 96 ALA A N 1
ATOM 766 C CA . ALA A 1 96 ? 5.803 6.873 -2.713 1.00 82.88 96 ALA A CA 1
ATOM 767 C C . ALA A 1 96 ? 6.596 5.587 -2.430 1.00 82.88 96 ALA A C 1
ATOM 769 O O . ALA A 1 96 ? 7.740 5.676 -1.999 1.00 82.88 96 ALA A O 1
ATOM 770 N N . LEU A 1 97 ? 6.012 4.412 -2.693 1.00 86.88 97 LEU A N 1
ATOM 771 C CA . LEU A 1 97 ? 6.697 3.132 -2.511 1.00 86.88 97 LEU A CA 1
ATOM 772 C C . LEU A 1 97 ? 7.757 2.896 -3.594 1.00 86.88 97 LEU A C 1
ATOM 774 O O . LEU A 1 97 ? 8.862 2.471 -3.273 1.00 86.88 97 LEU A O 1
ATOM 778 N N . TRP A 1 98 ? 7.452 3.206 -4.858 1.00 86.88 98 TRP A N 1
ATOM 779 C CA . TRP A 1 98 ? 8.395 2.992 -5.957 1.00 86.88 98 TRP A CA 1
ATOM 780 C C . TRP A 1 98 ? 9.641 3.870 -5.840 1.00 86.88 98 TRP A C 1
ATOM 782 O O . TRP A 1 98 ? 10.747 3.417 -6.103 1.00 86.88 98 TRP A O 1
ATOM 792 N N . ARG A 1 99 ? 9.497 5.099 -5.332 1.00 84.69 99 ARG A N 1
ATOM 793 C CA . ARG A 1 99 ? 10.635 5.983 -5.022 1.00 84.69 99 ARG A CA 1
ATOM 794 C C . ARG A 1 99 ? 11.605 5.422 -3.976 1.00 84.69 99 ARG A C 1
ATOM 796 O O . ARG A 1 99 ? 12.713 5.931 -3.867 1.00 84.69 99 ARG A O 1
ATOM 803 N N . LEU A 1 100 ? 11.188 4.428 -3.191 1.00 83.19 100 LEU A N 1
ATOM 804 C CA . LEU A 1 100 ? 12.046 3.742 -2.222 1.00 83.19 100 LEU A CA 1
ATOM 805 C C . LEU A 1 100 ? 12.782 2.545 -2.839 1.00 83.19 100 LEU A C 1
ATOM 807 O O . LEU A 1 100 ? 13.548 1.894 -2.130 1.00 83.19 100 LEU A O 1
ATOM 811 N N . MET A 1 101 ? 12.538 2.213 -4.110 1.00 81.62 101 MET A N 1
ATOM 812 C CA . MET A 1 101 ? 13.216 1.127 -4.823 1.00 81.62 101 MET A CA 1
ATOM 813 C C . MET A 1 101 ? 14.576 1.601 -5.358 1.00 81.62 101 MET A C 1
ATOM 815 O O . MET A 1 101 ? 14.740 2.790 -5.640 1.00 81.62 101 MET A O 1
ATOM 819 N N . PRO A 1 102 ? 15.577 0.708 -5.451 1.00 72.62 102 PRO A N 1
ATOM 820 C CA . PRO A 1 102 ? 16.868 1.057 -6.016 1.00 72.62 102 PRO A CA 1
ATOM 821 C C . PRO A 1 102 ? 16.719 1.296 -7.530 1.00 72.62 102 PRO A C 1
ATOM 823 O O . PRO A 1 102 ? 15.838 0.706 -8.158 1.00 72.62 102 PRO A O 1
ATOM 826 N N . PRO A 1 103 ? 17.560 2.159 -8.122 1.00 64.50 103 PRO A N 1
ATOM 827 C CA . PRO A 1 103 ? 17.511 2.452 -9.553 1.00 64.50 103 PRO A CA 1
ATOM 828 C C . PRO A 1 103 ? 17.960 1.265 -10.417 1.00 64.50 103 PRO A C 1
ATOM 830 O O . PRO A 1 103 ? 17.541 1.163 -11.566 1.00 64.50 103 PRO A O 1
ATOM 833 N N . THR A 1 104 ? 18.777 0.362 -9.865 1.00 64.00 104 THR A N 1
ATOM 834 C CA . THR A 1 104 ? 19.321 -0.799 -10.575 1.00 64.00 104 THR A CA 1
ATOM 835 C C . THR A 1 104 ? 18.554 -2.065 -10.203 1.00 64.00 104 THR A C 1
ATOM 837 O O . THR A 1 104 ? 18.408 -2.402 -9.028 1.00 64.00 104 THR A O 1
ATOM 840 N N . ILE A 1 105 ? 18.072 -2.773 -11.224 1.00 62.69 105 ILE A N 1
ATOM 841 C CA . ILE A 1 105 ? 17.244 -3.984 -11.108 1.00 62.69 105 ILE A CA 1
ATOM 842 C C . ILE A 1 105 ? 18.056 -5.174 -10.578 1.00 62.69 105 ILE A C 1
ATOM 844 O O . ILE A 1 105 ? 17.508 -6.014 -9.870 1.00 62.69 105 ILE A O 1
ATOM 848 N N . ALA A 1 106 ? 19.360 -5.209 -10.876 1.00 62.34 106 ALA A N 1
ATOM 849 C CA . ALA A 1 106 ? 20.267 -6.304 -10.529 1.00 62.34 106 ALA A CA 1
ATOM 850 C C . ALA A 1 106 ? 20.281 -6.648 -9.025 1.00 62.34 106 ALA A C 1
ATOM 852 O O . ALA A 1 106 ? 20.495 -7.801 -8.665 1.00 62.34 106 ALA A O 1
ATOM 853 N N . ASP A 1 107 ? 19.970 -5.677 -8.158 1.00 59.78 107 ASP A N 1
ATOM 854 C CA . ASP A 1 107 ? 19.983 -5.850 -6.701 1.00 59.78 107 ASP A CA 1
ATOM 855 C C . ASP A 1 107 ? 18.598 -6.150 -6.095 1.00 59.78 107 ASP A C 1
ATOM 857 O O . ASP A 1 107 ? 18.470 -6.336 -4.879 1.00 59.78 107 ASP A O 1
ATOM 861 N N . LEU A 1 108 ? 17.523 -6.145 -6.896 1.00 70.00 108 LEU A N 1
ATOM 862 C CA . LEU A 1 108 ? 16.149 -6.207 -6.393 1.00 70.00 108 LEU A CA 1
ATOM 863 C C . LEU A 1 108 ? 15.486 -7.571 -6.648 1.00 70.00 108 LEU A C 1
ATOM 865 O O . LEU A 1 108 ? 14.628 -7.718 -7.512 1.00 70.00 108 LEU A O 1
ATOM 869 N N . ASP A 1 109 ? 15.82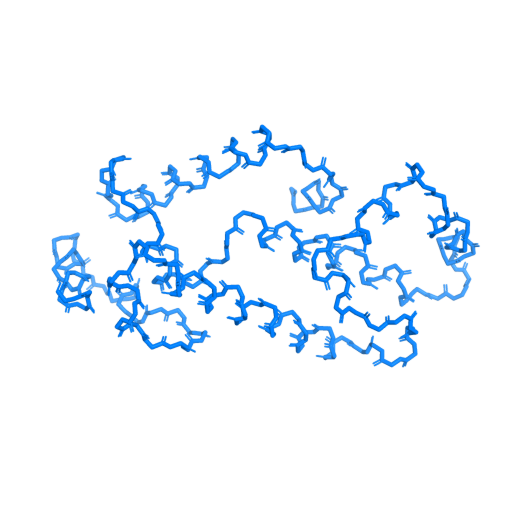3 -8.556 -5.814 1.00 79.12 109 ASP A N 1
ATOM 870 C CA . ASP A 1 109 ? 15.093 -9.830 -5.723 1.00 79.12 109 ASP A CA 1
ATOM 871 C C . ASP A 1 109 ? 13.686 -9.638 -5.098 1.00 79.12 109 ASP A C 1
ATOM 873 O O . ASP A 1 109 ? 13.427 -8.690 -4.345 1.00 79.12 109 ASP A O 1
ATOM 877 N N . VAL A 1 110 ? 12.777 -10.589 -5.340 1.00 81.81 110 VAL A N 1
ATOM 878 C CA . VAL A 1 110 ? 11.425 -10.685 -4.759 1.00 81.81 110 VAL A CA 1
ATOM 879 C C . VAL A 1 110 ? 11.462 -10.523 -3.236 1.00 81.81 110 VAL A C 1
ATOM 881 O O . VAL A 1 110 ? 10.595 -9.868 -2.649 1.00 81.81 110 VAL A O 1
ATOM 884 N N . ARG A 1 111 ? 12.480 -11.085 -2.568 1.00 84.88 111 ARG A N 1
ATOM 885 C CA . ARG A 1 111 ? 12.679 -10.904 -1.120 1.00 84.88 111 ARG A CA 1
ATOM 886 C C . ARG A 1 111 ? 12.986 -9.452 -0.753 1.00 84.88 111 ARG A C 1
ATOM 888 O O . ARG A 1 111 ? 12.411 -8.939 0.206 1.00 84.88 111 ARG A O 1
ATOM 895 N N . GLY A 1 112 ? 13.845 -8.783 -1.520 1.00 85.06 112 GLY A N 1
ATOM 896 C CA . GLY A 1 112 ? 14.186 -7.373 -1.327 1.00 85.06 112 GLY A CA 1
ATOM 897 C C . GLY A 1 112 ? 12.971 -6.461 -1.496 1.00 85.06 112 GLY A C 1
ATOM 898 O O . GLY A 1 112 ? 12.739 -5.581 -0.661 1.00 85.06 112 GLY A O 1
ATOM 899 N N . PHE A 1 113 ? 12.144 -6.729 -2.511 1.00 85.25 113 PHE A N 1
ATOM 900 C CA . PHE A 1 113 ? 10.875 -6.031 -2.717 1.00 85.25 113 PHE A CA 1
ATOM 9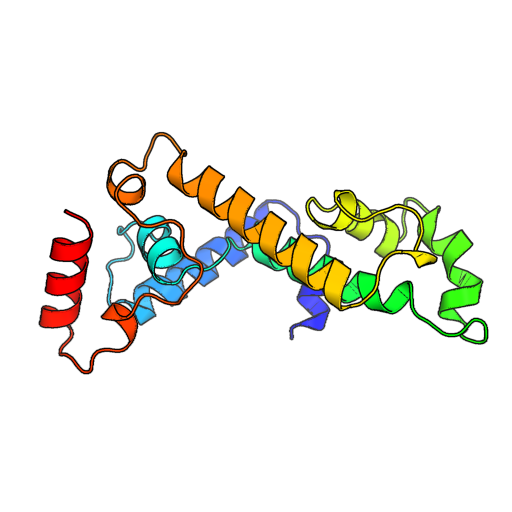01 C C . PHE A 1 113 ? 9.943 -6.183 -1.506 1.00 85.25 113 PHE A C 1
ATOM 903 O O . PHE A 1 113 ? 9.509 -5.180 -0.936 1.00 85.25 113 PHE A O 1
ATOM 910 N N . ARG A 1 114 ? 9.710 -7.419 -1.037 1.00 87.06 114 ARG A N 1
ATOM 911 C CA . ARG A 1 114 ? 8.853 -7.695 0.134 1.00 87.06 114 ARG A CA 1
ATOM 912 C C . ARG A 1 114 ? 9.350 -7.000 1.402 1.00 87.06 114 ARG A C 1
ATOM 914 O O . ARG A 1 114 ? 8.545 -6.512 2.193 1.00 87.06 114 ARG A O 1
ATOM 921 N N . THR A 1 115 ? 10.663 -6.928 1.611 1.00 88.06 115 THR A N 1
ATOM 922 C CA . THR A 1 115 ? 11.251 -6.227 2.764 1.00 88.06 115 THR A CA 1
ATOM 923 C C . THR A 1 115 ? 10.981 -4.724 2.707 1.00 88.06 115 THR A C 1
ATOM 925 O O . THR A 1 115 ? 10.592 -4.124 3.712 1.00 88.06 115 THR A O 1
ATOM 928 N N . ARG A 1 116 ? 11.124 -4.102 1.530 1.00 87.75 116 ARG A N 1
ATOM 929 C CA . ARG A 1 116 ? 10.835 -2.671 1.339 1.00 87.75 116 ARG A CA 1
ATOM 930 C C . ARG A 1 116 ? 9.340 -2.370 1.437 1.00 87.75 116 ARG A C 1
ATOM 932 O O . ARG A 1 116 ? 8.967 -1.390 2.076 1.00 87.75 116 ARG A O 1
ATOM 939 N N . GLU A 1 117 ? 8.493 -3.232 0.880 1.00 87.56 117 GLU A N 1
ATOM 940 C CA . GLU A 1 117 ? 7.035 -3.166 1.026 1.00 87.56 117 GLU A CA 1
ATOM 941 C C . GLU A 1 117 ? 6.627 -3.203 2.507 1.00 87.56 117 GLU A C 1
ATOM 943 O O . GLU A 1 117 ? 5.893 -2.327 2.969 1.00 87.56 117 GLU A O 1
ATOM 948 N N . LYS A 1 118 ? 7.180 -4.142 3.289 1.00 87.06 118 LYS A N 1
ATOM 949 C CA . LYS A 1 118 ? 6.975 -4.194 4.745 1.00 87.06 118 LYS A CA 1
ATOM 950 C C . LYS A 1 118 ? 7.436 -2.908 5.427 1.00 87.06 118 LYS A C 1
ATOM 952 O O . LYS A 1 118 ? 6.674 -2.328 6.193 1.00 87.06 118 LYS A O 1
ATOM 957 N N . LYS A 1 119 ? 8.644 -2.415 5.134 1.00 88.75 119 LYS A N 1
ATOM 958 C CA . LYS A 1 119 ? 9.169 -1.164 5.718 1.00 88.75 119 LYS A CA 1
ATOM 959 C C . LYS A 1 119 ? 8.276 0.046 5.402 1.00 88.75 119 LYS A C 1
ATOM 961 O O . LYS A 1 119 ? 8.046 0.901 6.259 1.00 88.75 119 LYS A O 1
ATOM 966 N N . PHE A 1 120 ? 7.721 0.105 4.195 1.00 88.44 120 PHE A N 1
ATOM 967 C CA . PHE A 1 120 ? 6.754 1.129 3.809 1.00 88.44 120 PHE A CA 1
ATOM 968 C C . PHE A 1 120 ? 5.441 1.015 4.594 1.00 88.44 120 PHE A C 1
ATOM 970 O O . PHE A 1 120 ? 4.915 2.027 5.052 1.00 88.44 120 PHE A O 1
ATOM 977 N N . LEU A 1 121 ? 4.933 -0.202 4.810 1.00 84.75 121 LEU A N 1
ATOM 978 C CA . LEU A 1 121 ? 3.759 -0.434 5.656 1.00 84.75 121 LEU A CA 1
ATOM 979 C C . LEU A 1 121 ? 3.999 0.015 7.101 1.00 84.75 121 LEU A C 1
ATOM 981 O O . LEU A 1 121 ? 3.181 0.763 7.632 1.00 84.75 121 LEU A O 1
ATOM 985 N N . TYR A 1 122 ? 5.134 -0.364 7.698 1.00 83.19 122 TYR A N 1
ATOM 986 C CA . TYR A 1 122 ? 5.511 0.055 9.052 1.00 83.19 122 TYR A CA 1
ATOM 987 C C . TYR A 1 122 ? 5.588 1.577 9.183 1.00 83.19 122 TYR A C 1
ATOM 989 O O . TYR A 1 122 ? 4.946 2.145 10.060 1.00 83.19 122 TYR A O 1
ATOM 997 N N . SER A 1 123 ? 6.296 2.253 8.276 1.00 84.69 123 SER A N 1
ATOM 998 C CA . SER A 1 123 ? 6.432 3.716 8.344 1.00 84.69 123 SER A CA 1
ATOM 999 C C . SER A 1 123 ? 5.109 4.458 8.120 1.00 84.69 123 SER A C 1
ATOM 1001 O O . SER A 1 123 ? 4.885 5.516 8.703 1.00 84.69 123 SER A O 1
ATOM 1003 N N . ASN A 1 124 ? 4.196 3.921 7.305 1.00 83.00 124 ASN A N 1
ATOM 1004 C CA . ASN A 1 124 ? 2.855 4.491 7.164 1.00 83.00 124 ASN A CA 1
ATOM 1005 C C . ASN A 1 124 ? 1.990 4.269 8.407 1.00 83.00 124 ASN A C 1
ATOM 1007 O O . ASN A 1 124 ? 1.222 5.159 8.763 1.00 83.00 124 ASN A O 1
ATOM 1011 N N . LEU A 1 125 ? 2.099 3.102 9.045 1.00 77.44 125 LEU A N 1
ATOM 1012 C CA . LEU A 1 125 ? 1.399 2.802 10.292 1.00 77.44 125 LEU A CA 1
ATOM 1013 C C . LEU A 1 125 ? 1.891 3.719 11.418 1.00 77.44 125 LEU A C 1
ATOM 1015 O O . LEU A 1 125 ? 1.082 4.320 12.114 1.00 77.44 125 LEU A O 1
ATOM 1019 N N . GLU A 1 126 ? 3.204 3.907 11.532 1.00 79.12 126 GLU A N 1
ATOM 1020 C CA . GLU A 1 126 ? 3.815 4.815 12.504 1.00 79.12 126 GLU A CA 1
ATOM 1021 C C . GLU A 1 126 ? 3.352 6.265 12.310 1.00 79.12 126 GLU A C 1
ATOM 1023 O O . GLU A 1 126 ? 2.942 6.917 13.267 1.00 79.12 126 GLU A O 1
ATOM 1028 N N . LYS A 1 127 ? 3.288 6.748 11.061 1.00 79.56 127 LYS A N 1
ATOM 1029 C CA . LYS A 1 127 ? 2.721 8.072 10.747 1.00 79.56 127 LYS A CA 1
ATOM 1030 C C . LYS A 1 127 ? 1.255 8.216 11.154 1.00 79.56 127 LYS A C 1
ATOM 1032 O O . LYS A 1 127 ? 0.837 9.316 11.494 1.00 79.56 127 LYS A O 1
ATOM 1037 N N . GLN A 1 128 ? 0.469 7.141 11.084 1.00 74.12 128 GLN A N 1
ATOM 1038 C CA . GLN A 1 128 ? -0.924 7.168 11.539 1.00 74.12 128 GLN A CA 1
ATOM 1039 C C . GLN A 1 128 ? -1.025 7.207 13.063 1.00 74.12 128 GLN A C 1
ATOM 1041 O O . GLN A 1 128 ? -1.884 7.915 13.574 1.00 74.12 128 GLN A O 1
ATOM 1046 N N . ILE A 1 129 ? -0.149 6.488 13.771 1.00 72.38 129 ILE A N 1
ATOM 1047 C CA . ILE A 1 129 ? -0.078 6.508 15.239 1.00 72.38 129 ILE A CA 1
ATOM 1048 C C . ILE A 1 129 ? 0.354 7.894 15.744 1.00 72.38 129 ILE A C 1
ATOM 1050 O O . ILE A 1 129 ? -0.190 8.399 16.720 1.00 72.38 129 ILE A O 1
ATOM 1054 N N . GLN A 1 130 ? 1.322 8.524 15.073 1.00 73.19 130 GLN A N 1
ATOM 1055 C CA . GLN A 1 130 ? 1.846 9.846 15.437 1.00 73.19 130 GLN A CA 1
ATOM 1056 C C . GLN A 1 130 ? 0.941 11.014 14.995 1.00 73.19 130 GLN A C 1
ATOM 1058 O O . GLN A 1 130 ? 1.228 12.170 15.315 1.00 73.19 130 GLN A O 1
ATOM 1063 N N . ASP A 1 131 ? -0.149 10.751 14.263 1.00 74.25 131 ASP A N 1
ATOM 1064 C CA . ASP A 1 131 ? -1.120 11.780 13.882 1.00 74.25 131 ASP A CA 1
ATOM 1065 C C . ASP A 1 131 ? -1.776 12.355 15.151 1.00 74.25 131 ASP A C 1
ATOM 1067 O O . ASP A 1 131 ? -2.384 11.628 15.947 1.00 74.25 131 ASP A O 1
ATOM 1071 N N . LYS A 1 132 ? -1.661 13.682 15.330 1.00 57.25 132 LYS A N 1
ATOM 1072 C CA . LYS A 1 132 ? -2.009 14.447 16.550 1.00 57.25 132 LYS A CA 1
ATOM 1073 C C . LYS A 1 132 ? -3.438 14.217 17.059 1.00 57.25 132 LYS A C 1
ATOM 1075 O O . LYS A 1 132 ? -3.736 14.509 18.212 1.00 57.25 132 LYS A O 1
ATOM 1080 N N . ASN A 1 133 ? -4.316 13.678 16.217 1.00 58.56 133 ASN A N 1
ATOM 1081 C CA . ASN A 1 133 ? -5.725 13.435 16.513 1.00 58.56 133 ASN A CA 1
ATOM 1082 C C . ASN A 1 133 ? -6.018 12.050 17.117 1.00 58.56 133 ASN A C 1
ATOM 1084 O O . ASN A 1 133 ? -7.179 11.646 17.166 1.00 58.56 133 ASN A O 1
ATOM 1088 N N . SER A 1 134 ? -5.000 11.288 17.532 1.00 61.81 134 SER A N 1
ATOM 1089 C CA . SER A 1 134 ? -5.177 9.873 17.865 1.00 61.81 134 SER A CA 1
ATOM 1090 C C . SER A 1 134 ? -4.525 9.434 19.181 1.00 61.81 134 SER A C 1
ATOM 1092 O O . SER A 1 134 ? -3.755 8.483 19.229 1.00 61.81 134 SER A O 1
ATOM 1094 N N . ARG A 1 135 ? -4.917 10.065 20.300 1.00 63.56 135 ARG A N 1
ATOM 1095 C CA . ARG A 1 135 ? -4.556 9.594 21.660 1.00 63.56 135 ARG A CA 1
ATOM 1096 C C . ARG A 1 135 ? -4.841 8.097 21.877 1.00 63.56 135 ARG A C 1
ATOM 1098 O O . ARG A 1 135 ? -4.082 7.424 22.559 1.00 63.56 135 ARG A O 1
ATOM 1105 N N . LEU A 1 136 ? -5.898 7.576 21.249 1.00 63.41 136 LEU A N 1
ATOM 1106 C CA . LEU A 1 136 ? -6.257 6.153 21.282 1.00 63.41 136 LEU A CA 1
ATOM 1107 C C . LEU A 1 136 ? -5.323 5.257 20.455 1.00 63.41 136 LEU A C 1
ATOM 1109 O O . LEU A 1 136 ? -5.287 4.061 20.686 1.00 63.41 136 LEU A O 1
ATOM 1113 N N . LEU A 1 137 ? -4.598 5.796 19.467 1.00 66.19 137 LEU A N 1
ATOM 1114 C CA . LEU A 1 137 ? -3.671 5.013 18.642 1.00 66.19 137 LEU A CA 1
ATOM 1115 C C . LEU A 1 137 ? -2.267 4.944 19.251 1.00 66.19 137 LEU A C 1
ATOM 1117 O O . LEU A 1 137 ? -1.557 3.974 19.007 1.00 66.19 137 LEU A O 1
ATOM 1121 N N . SER A 1 138 ? -1.870 5.923 20.074 1.00 63.22 138 SER A N 1
ATOM 1122 C CA . SER A 1 138 ? -0.563 5.911 20.751 1.00 63.22 138 SER A CA 1
ATOM 1123 C C . SER A 1 138 ? -0.388 4.780 21.772 1.00 63.22 138 SER A C 1
ATOM 1125 O O . SER A 1 138 ? 0.744 4.447 22.105 1.00 63.22 138 SER A O 1
ATOM 1127 N N . SER A 1 139 ? -1.479 4.181 22.259 1.00 63.38 139 SER A N 1
ATOM 1128 C CA . SER A 1 139 ? -1.462 3.050 23.198 1.00 63.38 139 SER A CA 1
ATOM 1129 C C . SER A 1 139 ? -1.331 1.676 22.518 1.00 63.38 139 SER A C 1
ATOM 1131 O O . SER A 1 139 ? -1.100 0.680 23.204 1.00 63.38 139 SER A O 1
ATOM 1133 N N . TYR A 1 140 ? -1.441 1.592 21.186 1.00 64.06 140 TYR A N 1
ATOM 1134 C CA . TYR A 1 140 ? -1.366 0.322 20.456 1.00 64.06 140 TYR A CA 1
ATOM 1135 C C . TYR A 1 140 ? 0.061 -0.208 20.292 1.00 64.06 140 TYR A C 1
ATOM 1137 O O . TYR A 1 140 ? 1.020 0.540 20.098 1.00 64.06 140 TYR A O 1
ATOM 1145 N N . ARG A 1 141 ? 0.206 -1.543 20.267 1.00 59.62 141 ARG A N 1
ATOM 1146 C CA . ARG A 1 141 ? 1.484 -2.196 19.939 1.00 59.62 141 ARG A CA 1
ATOM 1147 C C . ARG A 1 141 ? 1.757 -2.164 18.422 1.00 59.62 141 ARG A C 1
ATOM 1149 O O . ARG A 1 141 ? 0.924 -2.644 17.648 1.00 59.62 141 ARG A O 1
ATOM 1156 N N . PRO A 1 142 ? 2.949 -1.725 17.970 1.00 60.22 142 PRO A N 1
ATOM 1157 C CA . PRO A 1 142 ? 3.291 -1.592 16.550 1.00 60.22 142 PRO A CA 1
ATOM 1158 C C . PRO A 1 142 ? 3.735 -2.926 15.916 1.00 60.22 142 PRO A C 1
ATOM 1160 O O . PRO A 1 142 ? 4.797 -3.032 15.307 1.00 60.22 142 PRO A O 1
ATOM 1163 N N . THR A 1 143 ? 2.951 -3.991 16.061 1.00 60.16 143 THR A N 1
ATOM 1164 C CA . THR A 1 143 ? 3.258 -5.314 15.478 1.00 60.16 143 THR A CA 1
ATOM 1165 C C . THR A 1 143 ? 2.362 -5.557 14.267 1.00 60.16 143 THR A C 1
ATOM 1167 O O . THR A 1 143 ? 1.165 -5.397 14.408 1.00 60.16 143 THR A O 1
ATOM 1170 N N . ILE A 1 144 ? 2.850 -5.972 13.090 1.00 58.62 144 ILE A N 1
ATOM 1171 C CA . ILE A 1 144 ? 1.987 -6.286 11.922 1.00 58.62 144 ILE A CA 1
ATOM 1172 C C . ILE A 1 144 ? 1.468 -7.730 12.025 1.00 58.62 144 ILE A C 1
ATOM 1174 O O . ILE A 1 144 ? 1.929 -8.628 11.329 1.00 58.62 144 ILE A O 1
ATOM 1178 N N . ILE A 1 145 ? 0.532 -7.962 12.941 1.00 61.62 145 ILE A N 1
ATOM 1179 C CA . ILE A 1 145 ? -0.215 -9.224 13.093 1.00 61.62 145 ILE A CA 1
ATOM 1180 C C . ILE A 1 145 ? -1.680 -8.852 13.278 1.00 61.62 145 ILE A C 1
ATOM 1182 O O . ILE A 1 145 ? -1.948 -7.991 14.106 1.00 61.62 145 ILE A O 1
ATOM 1186 N N . LEU A 1 146 ? -2.622 -9.433 12.534 1.00 61.84 146 LEU A N 1
ATOM 1187 C CA . LEU A 1 146 ? -4.040 -9.098 12.720 1.00 61.84 146 LEU A CA 1
ATOM 1188 C C . LEU A 1 146 ? -4.434 -9.277 14.196 1.00 61.84 146 LEU A C 1
ATOM 1190 O O . LEU A 1 146 ? -4.057 -10.282 14.795 1.00 61.84 146 LEU A O 1
ATOM 1194 N N . ASP A 1 147 ? -5.115 -8.289 14.785 1.00 65.62 147 ASP A N 1
ATOM 1195 C CA . ASP A 1 147 ? -5.402 -8.314 16.220 1.00 65.62 147 ASP A CA 1
ATOM 1196 C C . ASP A 1 147 ? -6.217 -9.572 16.579 1.00 65.62 147 ASP A C 1
ATOM 1198 O O . ASP A 1 147 ? -7.266 -9.791 15.962 1.00 65.62 147 ASP A O 1
ATOM 1202 N N . PRO A 1 148 ? -5.761 -10.409 17.535 1.00 66.50 148 PRO A N 1
ATOM 1203 C CA . PRO A 1 148 ? -6.480 -11.613 17.944 1.00 66.50 148 PRO A CA 1
ATOM 1204 C C . PRO A 1 148 ? -7.930 -11.344 18.352 1.00 66.50 148 PRO A C 1
ATOM 1206 O O . PRO A 1 148 ? -8.779 -12.210 18.155 1.00 66.50 148 PRO A O 1
ATOM 1209 N N . ILE A 1 149 ? -8.239 -10.135 18.842 1.00 71.50 149 ILE A N 1
ATOM 1210 C CA . ILE A 1 149 ? -9.609 -9.725 19.182 1.00 71.50 149 ILE A CA 1
ATOM 1211 C C . ILE A 1 149 ? -10.569 -9.847 17.993 1.00 71.50 149 ILE A C 1
ATOM 1213 O O . ILE A 1 149 ? -11.758 -10.065 18.191 1.00 71.50 149 ILE A O 1
ATOM 1217 N N . LEU A 1 150 ? -10.080 -9.750 16.756 1.00 69.00 150 LEU A N 1
ATOM 1218 C CA . LEU A 1 150 ? -10.914 -9.870 15.558 1.00 69.00 150 LEU A CA 1
ATOM 1219 C C . LEU A 1 150 ? -11.282 -11.318 15.208 1.00 69.00 150 LEU A C 1
ATOM 1221 O O . LEU A 1 150 ? -12.121 -11.527 14.337 1.00 69.00 150 LEU A O 1
ATOM 1225 N N . TRP A 1 151 ? -10.665 -12.305 15.860 1.00 72.19 151 TRP A N 1
ATOM 1226 C CA . TRP A 1 151 ? -10.835 -13.730 15.558 1.00 72.19 151 TRP A CA 1
ATOM 1227 C C . TRP A 1 151 ? -11.583 -14.504 16.643 1.00 72.19 151 TRP A C 1
ATOM 1229 O O . TRP A 1 151 ? -11.876 -15.684 16.456 1.00 72.19 151 TRP A O 1
ATOM 1239 N N . LEU A 1 152 ? -11.878 -13.871 17.779 1.00 77.19 152 LEU A N 1
ATOM 1240 C CA . LEU A 1 152 ? -12.598 -14.523 18.865 1.00 77.19 152 LEU A CA 1
ATOM 1241 C C . LEU A 1 152 ? -14.073 -14.713 18.467 1.00 77.19 152 LEU A C 1
ATOM 1243 O O . LEU A 1 152 ? -14.717 -13.737 18.072 1.00 77.19 152 LEU A O 1
ATOM 1247 N N . PRO A 1 153 ? -14.629 -15.936 18.567 1.00 77.56 153 PRO A N 1
ATOM 1248 C CA . PRO A 1 153 ? -16.054 -16.151 18.381 1.00 77.56 153 PRO A CA 1
ATOM 1249 C C . PRO A 1 153 ? -16.786 -15.512 19.560 1.00 77.56 153 PRO A C 1
ATOM 1251 O O . PRO A 1 153 ? -16.740 -16.012 20.680 1.00 77.56 153 PRO A O 1
ATOM 1254 N N . MET A 1 154 ? -17.422 -14.376 19.310 1.00 85.56 154 MET A N 1
ATOM 1255 C CA . MET A 1 154 ? -18.154 -13.631 20.324 1.00 85.56 154 MET A CA 1
ATOM 1256 C C . MET A 1 154 ? -19.332 -12.896 19.703 1.00 85.56 154 MET A C 1
ATOM 1258 O O . MET A 1 154 ? -19.377 -12.647 18.494 1.00 85.56 154 MET A O 1
ATOM 1262 N N . THR A 1 155 ? -20.298 -12.548 20.540 1.00 82.44 155 THR A N 1
ATOM 1263 C CA . THR A 1 155 ? -21.434 -11.725 20.138 1.00 82.44 155 THR A CA 1
ATOM 1264 C C . THR A 1 155 ? -20.981 -10.299 19.806 1.00 82.44 155 THR A C 1
ATOM 1266 O O . THR A 1 155 ? -19.905 -9.837 20.198 1.00 82.44 155 THR A O 1
ATOM 1269 N N . HIS A 1 156 ? -21.824 -9.559 19.085 1.00 74.12 156 HIS A N 1
ATOM 1270 C CA . HIS A 1 156 ? -21.543 -8.168 18.718 1.00 74.12 156 HIS A CA 1
ATOM 1271 C C . HIS A 1 156 ? -21.272 -7.273 19.944 1.00 74.12 156 HIS A C 1
ATOM 1273 O O . HIS A 1 156 ? -20.392 -6.410 19.919 1.00 74.12 156 HIS A O 1
ATOM 1279 N N . GLU A 1 157 ? -22.003 -7.489 21.039 1.00 78.75 157 GLU A N 1
ATOM 1280 C CA . GLU A 1 157 ? -21.834 -6.719 22.271 1.00 78.75 157 GLU A CA 1
ATOM 1281 C C . GLU A 1 157 ? -20.502 -7.002 22.961 1.00 78.75 157 GLU A C 1
ATOM 1283 O O . GLU A 1 157 ? -19.840 -6.071 23.420 1.00 78.75 157 GLU A O 1
ATOM 1288 N N . GLU A 1 158 ? -20.096 -8.270 23.016 1.00 80.12 158 GLU A N 1
ATOM 1289 C CA . GLU A 1 158 ? -18.809 -8.694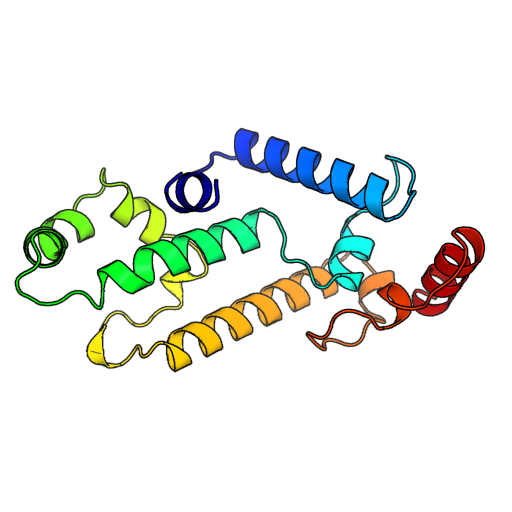 23.572 1.00 80.12 158 GLU A CA 1
ATOM 1290 C C . GLU A 1 158 ? -17.653 -8.145 22.737 1.00 80.12 158 GLU A C 1
ATOM 1292 O O . GLU A 1 158 ? -16.733 -7.549 23.293 1.00 80.12 158 GLU A O 1
ATOM 1297 N N . SER A 1 159 ? -17.758 -8.211 21.405 1.00 76.19 159 SER A N 1
ATOM 1298 C CA . SER A 1 159 ? -16.774 -7.613 20.497 1.00 76.19 159 SER A CA 1
ATOM 1299 C C . SER A 1 159 ? -16.638 -6.110 20.732 1.00 76.19 159 SER A C 1
ATOM 1301 O O . SER A 1 159 ? -15.529 -5.601 20.907 1.00 76.19 159 SER A O 1
ATOM 1303 N N . SER A 1 160 ? -17.759 -5.388 20.849 1.00 74.00 160 SER A N 1
ATOM 1304 C CA . SER A 1 160 ? -17.719 -3.958 21.159 1.00 74.00 160 SER A CA 1
ATOM 1305 C C . SER A 1 160 ? -17.105 -3.669 22.533 1.00 74.00 160 SER A C 1
ATOM 1307 O O . SER A 1 160 ? -16.444 -2.637 22.669 1.00 74.00 160 SER A O 1
ATOM 1309 N N . ARG A 1 161 ? -17.335 -4.509 23.550 1.00 79.81 161 ARG A N 1
ATOM 1310 C CA . ARG A 1 161 ? -16.752 -4.336 24.892 1.00 79.81 161 ARG A CA 1
ATOM 1311 C C . ARG A 1 161 ? -15.251 -4.613 24.883 1.00 79.81 161 ARG A C 1
ATOM 1313 O O . ARG A 1 161 ? -14.499 -3.783 25.383 1.00 79.81 161 ARG A O 1
ATOM 1320 N N . CYS A 1 162 ? -14.813 -5.706 24.258 1.00 76.50 162 CYS A N 1
ATOM 1321 C CA . CYS A 1 162 ? -13.399 -6.043 24.096 1.00 76.50 162 CYS A CA 1
ATOM 1322 C C . CYS A 1 162 ? -12.640 -4.955 23.335 1.00 76.50 162 CYS A C 1
ATOM 1324 O O . CYS A 1 162 ? -11.556 -4.565 23.756 1.00 76.50 162 CYS A O 1
ATOM 1326 N N . LEU A 1 163 ? -13.227 -4.414 22.263 1.00 73.44 163 LEU A N 1
ATOM 1327 C CA . LEU A 1 163 ? -12.641 -3.304 21.514 1.00 73.44 163 LEU A CA 1
ATOM 1328 C C . LEU A 1 163 ? -12.463 -2.056 22.384 1.00 73.44 163 LEU A C 1
ATOM 1330 O O . LEU A 1 163 ? -11.386 -1.472 22.370 1.00 73.44 163 LEU A O 1
ATOM 1334 N N . ARG A 1 164 ? -13.483 -1.664 23.163 1.00 72.56 164 ARG A N 1
ATOM 1335 C CA . ARG A 1 164 ? -13.388 -0.518 24.088 1.00 72.56 164 ARG A CA 1
ATOM 1336 C C . ARG A 1 164 ? -12.338 -0.752 25.172 1.00 72.56 164 ARG A C 1
ATOM 1338 O O . ARG A 1 164 ? -11.514 0.120 25.390 1.00 72.56 164 ARG A O 1
ATOM 1345 N N . TRP A 1 165 ? -12.328 -1.933 25.790 1.00 72.50 165 TRP A N 1
ATOM 1346 C CA . TRP A 1 165 ? -11.347 -2.289 26.818 1.00 72.50 165 TRP A CA 1
ATOM 1347 C C . TRP A 1 165 ? -9.911 -2.282 26.283 1.00 72.50 165 TRP A C 1
ATOM 1349 O O . TRP A 1 165 ? -9.002 -1.799 26.947 1.00 72.50 165 TRP A O 1
ATOM 1359 N N . HIS A 1 166 ? -9.707 -2.771 25.058 1.00 67.25 166 HIS A N 1
ATOM 1360 C CA . HIS A 1 166 ? -8.400 -2.757 24.403 1.00 67.25 166 HIS A CA 1
ATOM 1361 C C . HIS A 1 166 ? -7.937 -1.338 24.036 1.00 67.25 166 HIS A C 1
ATOM 1363 O O . HIS A 1 166 ? -6.741 -1.061 24.007 1.00 67.25 166 HIS A O 1
ATOM 1369 N N . LEU A 1 167 ? -8.885 -0.449 23.735 1.00 65.25 167 LEU A N 1
ATOM 1370 C CA . LEU A 1 167 ? -8.635 0.935 23.340 1.00 65.25 167 LEU A CA 1
ATOM 1371 C C . LEU A 1 167 ? -8.328 1.882 24.510 1.00 65.25 167 LEU A C 1
ATOM 1373 O O . LEU A 1 167 ? -7.715 2.926 24.269 1.00 65.25 167 LEU A O 1
ATOM 1377 N N . GLY A 1 168 ? -8.705 1.505 25.736 1.00 56.50 168 GLY A N 1
ATOM 1378 C CA . GLY A 1 168 ? -8.672 2.367 26.921 1.00 56.50 168 GLY A CA 1
ATOM 1379 C C . GLY A 1 168 ? -10.001 3.067 27.155 1.00 56.50 168 GLY A C 1
ATOM 1380 O O . GLY A 1 168 ? -10.404 3.877 26.288 1.00 56.50 168 GLY A O 1
#

Secondary structure (DSSP, 8-state):
-HHHHHH----HHHHHHHHHHHHHHHHHHTT--TTS-HHHHHHHTTPPPHHHHHHHHHHHHHHHHHS--TTSHHHHHHHHHHH-TTSHHHHHTTSTTGGGS-S-GGG--HHHHHHHHHHHHHHHHHHHHTSTT-TTTTTS----S--GGGTS---HHHHHHHHHHHH-

Sequence (168 aa):
MKHGIAINCFNHTQLKTLEEAQNKCIHKIYGASGKTSTKVMLHLAKLPTVKGRIAILQAQFLFPSLSLPEDTLLYLLMPHIQYTRGHQWYRLSKTALWRLMPPTIADLDVRGFRTREKKFLYSNLEKQIQDKNSRLLSSYRPTIILDPILWLPMTHEESSRCLRWHLG

pLDDT: mean 79.2, std 9.28, range [52.16, 92.25]

Radius of gyration: 19.17 Å; chains: 1; bounding box: 42×31×53 Å

Organism: Rhizopus oryzae (NCBI:txid64495)

Foldseek 3Di:
DLVVLLLDDDDPVRLVVVQLVVLVVLCVLLVHDSPDDCLLVCLLQLHFRSLLSSLLSNCVVLLVLLVDDCPDPSNVCVVVQCPDCPHSNVVSCPRPLNVQDDPDNVPDDPVNSVVSSVVSSLVRSVVSLPPPVPPLSVLDDSDPDNNVLSVDPDDSVVSVVVSVVSSD